Protein AF-A0A523LIU5-F1 (afdb_monomer)

Sequence (81 aa):
MTRVWPRAHGGPVVSGRLRVETDDFQVDEQLGFAPDGEGEHWLLQVEKRDSNTHWVAGQLARFAGVAPRFVSYSGLKDRHA

Solvent-accessible surface area (backbone atoms only — not comparable to full-atom values): 5863 Å² total; per-residue (Å²): 134,87,84,79,76,92,56,99,81,62,76,83,93,72,85,86,87,76,65,86,48,57,86,68,40,82,83,82,86,82,67,98,68,76,84,85,87,69,78,98,69,85,87,77,90,78,90,73,69,78,44,45,51,70,60,52,40,47,50,51,16,59,74,71,72,47,62,56,89,80,52,84,73,98,65,85,54,68,34,89,48

Mean predicted aligned error: 5.99 Å

Structure (mmCIF, N/CA/C/O backbone):
data_AF-A0A523LIU5-F1
#
_entry.id   AF-A0A523LIU5-F1
#
loop_
_atom_site.group_PDB
_atom_site.id
_atom_site.type_symbol
_atom_site.label_atom_id
_atom_site.label_alt_id
_atom_site.label_comp_id
_atom_site.label_asym_id
_atom_site.label_entity_id
_atom_site.label_seq_id
_atom_site.pdbx_PDB_ins_code
_atom_site.Cartn_x
_atom_site.Cartn_y
_atom_site.Cartn_z
_atom_site.occupancy
_atom_site.B_iso_or_equiv
_atom_site.auth_seq_id
_atom_site.auth_comp_id
_atom_site.auth_asym_id
_atom_site.auth_atom_id
_atom_site.pdbx_PDB_model_num
ATOM 1 N N . MET A 1 1 ? 34.187 0.726 -14.214 1.00 48.34 1 MET A N 1
ATOM 2 C CA . MET A 1 1 ? 33.897 -0.547 -14.910 1.00 48.34 1 MET A CA 1
ATOM 3 C C . MET A 1 1 ? 32.402 -0.798 -14.833 1.00 48.34 1 MET A C 1
ATOM 5 O O . MET A 1 1 ? 31.879 -0.939 -13.735 1.00 48.34 1 MET A O 1
ATOM 9 N N . THR A 1 2 ? 31.699 -0.768 -15.961 1.00 63.09 2 THR A N 1
ATOM 10 C CA . THR A 1 2 ? 30.244 -0.969 -16.009 1.00 63.09 2 THR A CA 1
ATOM 11 C C . THR A 1 2 ? 29.954 -2.455 -15.831 1.00 63.09 2 THR A C 1
ATOM 13 O O . THR A 1 2 ? 30.352 -3.271 -16.659 1.00 63.09 2 THR A O 1
ATOM 16 N N . ARG A 1 3 ? 29.320 -2.832 -14.718 1.00 76.81 3 ARG A N 1
ATOM 17 C CA . ARG A 1 3 ? 28.965 -4.227 -14.438 1.00 76.81 3 ARG A CA 1
ATOM 18 C C . ARG A 1 3 ? 27.870 -4.662 -15.413 1.00 76.81 3 ARG A C 1
ATOM 20 O O . ARG A 1 3 ? 26.768 -4.120 -15.382 1.00 76.81 3 ARG A O 1
ATOM 27 N N . VAL A 1 4 ? 28.179 -5.620 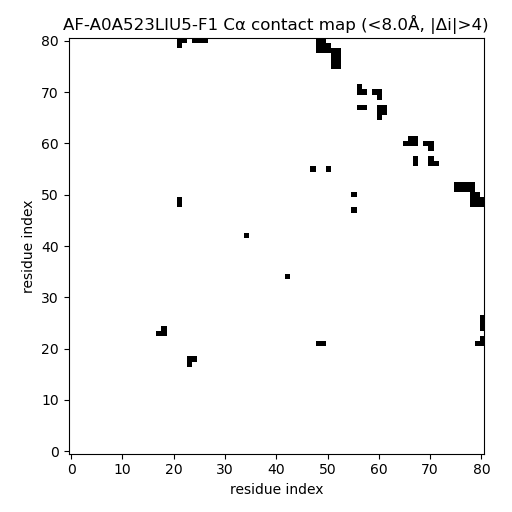-16.283 1.00 84.62 4 VAL A N 1
ATOM 28 C CA . VAL A 1 4 ? 27.199 -6.224 -17.193 1.00 84.62 4 VAL A CA 1
ATOM 29 C C . VAL A 1 4 ? 26.498 -7.358 -16.452 1.00 84.62 4 VAL A C 1
ATOM 31 O O . VAL A 1 4 ? 27.147 -8.284 -15.971 1.00 84.62 4 VAL A O 1
ATOM 34 N N . TRP A 1 5 ? 25.175 -7.271 -16.330 1.00 87.44 5 TRP A N 1
ATOM 35 C CA . TRP A 1 5 ? 24.359 -8.330 -15.736 1.00 87.44 5 TRP A CA 1
ATOM 36 C C . TRP A 1 5 ? 24.134 -9.476 -16.737 1.00 87.44 5 TRP A C 1
ATOM 38 O O . TRP A 1 5 ? 24.013 -9.202 -17.937 1.00 87.44 5 TRP A O 1
ATOM 48 N N . PRO A 1 6 ? 24.054 -10.741 -16.280 1.00 90.69 6 PRO A N 1
ATOM 49 C CA . PRO A 1 6 ? 23.687 -11.867 -17.137 1.00 90.69 6 PRO A CA 1
ATOM 50 C C . PRO A 1 6 ? 22.311 -11.648 -17.778 1.00 90.69 6 PRO A C 1
ATOM 52 O O . PRO A 1 6 ? 21.397 -11.141 -17.129 1.00 90.69 6 PRO A O 1
ATOM 55 N N . ARG A 1 7 ? 22.151 -12.043 -19.046 1.00 90.50 7 ARG A N 1
ATOM 56 C CA . ARG A 1 7 ? 20.883 -11.930 -19.784 1.00 90.50 7 ARG A CA 1
ATOM 57 C C . ARG A 1 7 ? 20.472 -13.297 -20.317 1.00 90.50 7 ARG A C 1
ATOM 59 O O . ARG A 1 7 ? 21.228 -13.894 -21.077 1.00 90.50 7 ARG A O 1
ATOM 66 N N . ALA A 1 8 ? 19.274 -13.760 -19.959 1.00 93.75 8 ALA A N 1
ATOM 67 C CA . ALA A 1 8 ? 18.774 -15.084 -20.348 1.00 93.75 8 ALA A CA 1
ATOM 68 C C . ALA A 1 8 ? 18.575 -15.247 -21.868 1.00 93.75 8 ALA A C 1
ATOM 70 O O . ALA A 1 8 ? 18.689 -16.351 -22.387 1.00 93.75 8 ALA A O 1
ATOM 71 N N . HIS A 1 9 ? 18.317 -14.146 -22.582 1.00 92.44 9 HIS A N 1
ATOM 72 C CA . HIS A 1 9 ? 17.972 -14.150 -24.010 1.00 92.44 9 HIS A CA 1
ATOM 73 C C . HIS A 1 9 ? 18.900 -13.265 -24.859 1.00 92.44 9 HIS A C 1
ATOM 75 O O . HIS A 1 9 ? 18.530 -12.837 -25.947 1.00 92.44 9 HIS A O 1
ATOM 81 N N . GLY A 1 10 ? 20.105 -12.961 -24.364 1.00 91.69 10 GLY A N 1
ATOM 82 C CA . GLY A 1 10 ? 21.013 -12.019 -25.023 1.00 91.69 10 GLY A CA 1
ATOM 83 C C . GLY A 1 10 ? 20.646 -10.546 -24.790 1.00 91.69 10 GLY A C 1
ATOM 84 O O . GLY A 1 10 ? 19.920 -10.201 -23.857 1.00 91.69 10 GLY A O 1
ATOM 85 N N . GLY A 1 11 ? 21.244 -9.652 -25.580 1.00 90.44 11 GLY A N 1
ATOM 86 C CA . GLY A 1 11 ? 21.073 -8.200 -25.457 1.00 90.44 11 GLY A CA 1
ATOM 87 C C . GLY A 1 11 ? 19.701 -7.693 -25.926 1.00 90.44 11 GLY A C 1
ATOM 88 O O . GLY A 1 11 ? 18.991 -8.399 -26.635 1.00 90.44 11 GLY A O 1
ATOM 89 N N . PRO A 1 12 ? 19.324 -6.456 -25.558 1.00 90.50 12 PRO A N 1
ATOM 90 C CA . PRO A 1 12 ? 18.121 -5.835 -26.089 1.00 90.50 12 PRO A CA 1
ATOM 91 C C . PRO A 1 12 ? 18.325 -5.542 -27.581 1.00 90.50 12 PRO A C 1
ATOM 93 O O . PRO A 1 12 ? 19.364 -5.012 -27.970 1.00 90.50 12 PRO A O 1
ATOM 96 N N . VAL A 1 13 ? 17.338 -5.883 -28.409 1.00 95.06 13 VAL A N 1
ATOM 97 C CA . VAL A 1 13 ? 17.355 -5.621 -29.864 1.00 95.06 13 VAL A CA 1
ATOM 98 C C . VAL A 1 13 ? 16.687 -4.295 -30.239 1.00 95.06 13 VAL A C 1
ATOM 100 O O . VAL A 1 13 ? 16.798 -3.842 -31.373 1.00 95.06 13 VAL A O 1
ATOM 103 N N . VAL A 1 14 ? 16.003 -3.668 -29.279 1.00 95.19 14 VAL A N 1
ATOM 104 C CA . VAL A 1 14 ? 15.302 -2.388 -29.419 1.00 95.19 14 VAL A CA 1
ATOM 105 C C . VAL A 1 14 ? 15.475 -1.550 -28.155 1.00 95.19 14 VAL A C 1
ATOM 107 O O . VAL A 1 14 ? 15.743 -2.08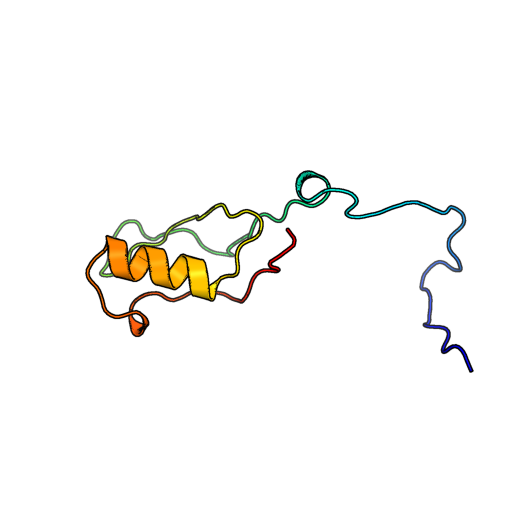0 -27.074 1.00 95.19 14 VAL A O 1
ATOM 110 N N . SER A 1 15 ? 15.275 -0.242 -28.298 1.00 94.50 15 SER A N 1
ATOM 111 C CA . SER A 1 15 ? 15.252 0.724 -27.199 1.00 94.50 15 SER A CA 1
ATOM 112 C C . SER A 1 15 ? 13.856 1.327 -27.064 1.00 94.50 15 SER A C 1
A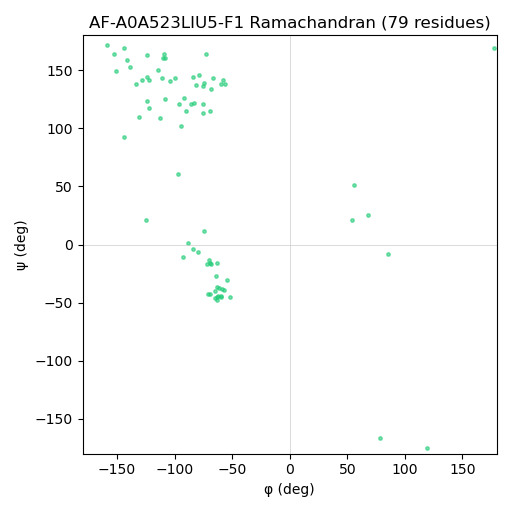TOM 114 O O . SER A 1 15 ? 13.143 1.474 -28.054 1.00 94.50 15 SER A O 1
ATOM 116 N N . GLY A 1 16 ? 13.478 1.711 -25.846 1.00 93.56 16 GLY A N 1
ATOM 117 C CA . GLY A 1 16 ? 12.187 2.327 -25.553 1.00 93.56 16 GLY A CA 1
ATOM 118 C C . GLY A 1 16 ? 12.216 3.110 -24.245 1.00 93.56 16 GLY A C 1
ATOM 119 O O . GLY A 1 16 ? 13.195 3.058 -23.497 1.00 93.56 16 GLY A O 1
ATOM 120 N N . ARG A 1 17 ? 11.138 3.848 -23.982 1.00 94.75 17 ARG A N 1
ATOM 121 C CA . ARG A 1 17 ? 10.902 4.530 -22.706 1.00 94.75 17 ARG A CA 1
ATOM 122 C C . ARG A 1 17 ? 9.854 3.736 -21.927 1.00 94.75 17 ARG A C 1
ATOM 124 O O . ARG A 1 17 ? 8.919 3.223 -22.527 1.00 94.75 17 ARG A O 1
ATOM 131 N N . LEU A 1 18 ? 10.029 3.626 -20.616 1.00 90.69 18 LEU A N 1
ATOM 132 C CA . LEU A 1 18 ? 9.132 2.914 -19.705 1.00 90.69 18 LEU A CA 1
ATOM 133 C C . LEU A 1 18 ? 8.786 3.857 -18.549 1.00 90.69 18 LEU A C 1
ATOM 135 O O . LEU A 1 18 ? 9.692 4.559 -18.095 1.00 90.69 18 LEU A O 1
ATOM 139 N N . ARG A 1 19 ? 7.530 3.845 -18.071 1.00 89.44 19 ARG A N 1
ATOM 140 C CA . ARG A 1 19 ? 7.043 4.734 -16.994 1.00 89.44 19 ARG A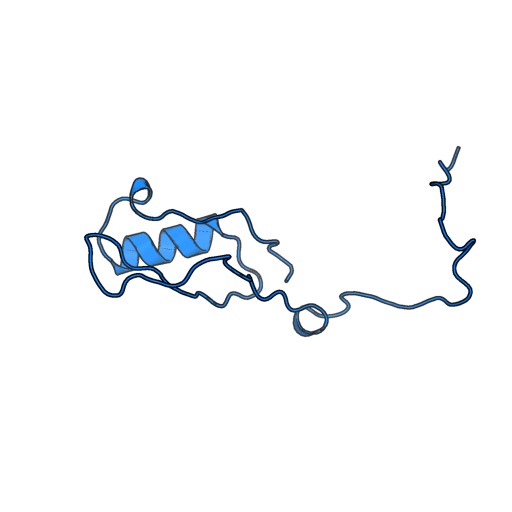 CA 1
ATOM 141 C C . ARG A 1 19 ? 7.267 6.219 -17.331 1.00 89.44 19 ARG A C 1
ATOM 143 O O . ARG A 1 19 ? 7.924 6.927 -16.570 1.00 89.44 19 ARG A O 1
ATOM 150 N N . VAL A 1 20 ? 6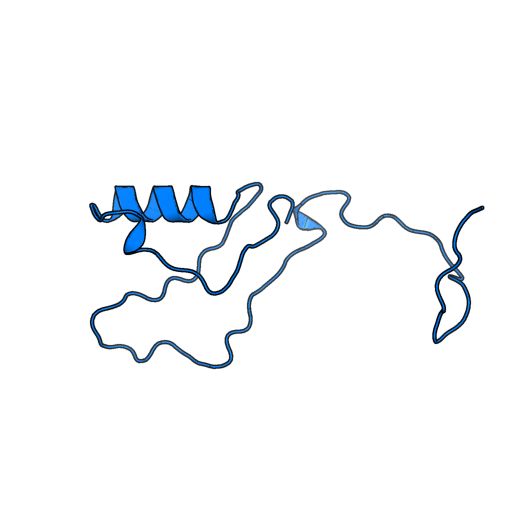.838 6.669 -18.515 1.00 90.75 20 VAL A N 1
ATOM 151 C CA . VAL A 1 20 ? 6.998 8.077 -18.923 1.00 90.75 20 VAL A CA 1
ATOM 152 C C . VAL A 1 20 ? 6.059 8.964 -18.114 1.00 90.75 20 VAL A C 1
ATOM 154 O O . VAL A 1 20 ? 6.488 10.008 -17.627 1.00 90.75 20 VAL A O 1
ATOM 157 N N . GLU A 1 21 ? 4.828 8.507 -17.930 1.00 87.50 21 GLU A N 1
ATOM 158 C CA . GLU A 1 21 ? 3.832 9.082 -17.029 1.00 87.50 21 GLU A CA 1
ATOM 159 C C . GLU A 1 21 ? 3.350 8.014 -16.037 1.00 87.50 21 GLU A C 1
ATOM 161 O O . GLU A 1 21 ? 3.583 6.819 -16.234 1.00 87.50 21 GLU A O 1
ATOM 166 N N . THR A 1 22 ? 2.707 8.429 -14.942 1.00 82.56 22 THR A N 1
ATOM 167 C CA . THR A 1 22 ? 2.246 7.504 -13.890 1.00 82.56 22 THR A CA 1
ATOM 168 C C . THR A 1 22 ? 1.280 6.458 -14.454 1.00 82.56 22 THR A C 1
ATOM 170 O O . THR A 1 22 ? 1.375 5.280 -14.128 1.00 82.56 22 THR A O 1
ATOM 173 N N . ASP A 1 23 ? 0.421 6.869 -15.386 1.00 86.38 23 ASP A N 1
ATOM 174 C CA . ASP A 1 23 ? -0.591 6.012 -16.005 1.00 86.38 23 ASP A CA 1
ATOM 175 C C . ASP A 1 23 ? -0.003 4.932 -16.940 1.00 86.38 23 ASP A C 1
ATOM 177 O O . ASP A 1 23 ? -0.681 3.943 -17.228 1.00 86.38 23 ASP A O 1
ATOM 181 N N . ASP A 1 24 ? 1.269 5.059 -17.352 1.00 88.19 24 ASP A N 1
ATOM 182 C CA . ASP A 1 24 ? 1.974 4.050 -18.161 1.00 88.19 24 ASP A CA 1
ATOM 183 C C . ASP A 1 24 ? 2.287 2.767 -17.376 1.00 88.19 24 ASP A C 1
ATOM 185 O O . ASP A 1 24 ? 2.738 1.771 -17.953 1.00 88.19 24 ASP A O 1
ATOM 189 N N . PHE A 1 25 ? 2.149 2.792 -16.048 1.00 86.69 25 PHE A N 1
ATOM 190 C CA . PHE A 1 25 ? 2.526 1.679 -15.192 1.00 86.69 25 PHE A CA 1
ATOM 191 C C . PHE A 1 25 ? 1.567 1.525 -14.019 1.00 86.69 25 PHE A C 1
ATOM 193 O O . PHE A 1 25 ? 1.761 2.090 -12.949 1.00 86.69 25 PHE A O 1
ATOM 200 N N . GLN A 1 26 ? 0.563 0.683 -14.227 1.00 86.75 26 GLN A N 1
ATOM 201 C CA . GLN A 1 26 ? -0.443 0.353 -13.226 1.00 86.75 26 GLN A CA 1
ATOM 202 C C . GLN A 1 26 ? -0.114 -0.990 -12.575 1.00 86.75 26 GLN A C 1
ATOM 204 O O . GLN A 1 26 ? 0.386 -1.913 -13.227 1.00 86.75 26 GLN A O 1
ATOM 209 N N . VAL A 1 27 ? -0.373 -1.095 -11.273 1.00 85.50 27 VAL A N 1
ATOM 210 C CA . VAL A 1 27 ? -0.120 -2.308 -10.493 1.00 85.50 27 VAL A CA 1
ATOM 211 C C . VAL A 1 27 ? -1.361 -2.652 -9.688 1.00 85.50 27 VAL A C 1
ATOM 213 O O . VAL A 1 27 ? -1.646 -1.998 -8.687 1.00 85.50 27 VAL A O 1
ATOM 216 N N . ASP A 1 28 ? -2.027 -3.735 -10.079 1.00 87.88 28 ASP A N 1
ATOM 217 C CA . ASP A 1 28 ? -3.099 -4.335 -9.292 1.00 87.88 28 ASP A CA 1
ATOM 218 C C . ASP A 1 28 ? -2.547 -5.421 -8.372 1.00 87.88 28 ASP A C 1
ATOM 220 O O . ASP A 1 28 ? -1.858 -6.355 -8.795 1.00 87.88 28 ASP A O 1
ATOM 224 N N . GLU A 1 29 ? -2.847 -5.301 -7.081 1.00 86.44 29 GLU A N 1
ATOM 225 C CA . GLU A 1 29 ? -2.474 -6.315 -6.105 1.00 86.44 29 GLU A CA 1
ATOM 226 C C . GLU A 1 29 ? -3.389 -7.536 -6.227 1.00 86.44 29 GLU A C 1
ATOM 228 O O . GLU A 1 29 ? -4.601 -7.447 -6.043 1.00 86.44 29 GLU A O 1
ATOM 233 N N . GLN A 1 30 ? -2.790 -8.697 -6.494 1.00 87.00 30 GLN A N 1
ATOM 234 C CA . GLN A 1 30 ? -3.482 -9.979 -6.415 1.00 87.00 30 GLN A CA 1
ATOM 235 C C . GLN A 1 30 ? -3.254 -10.602 -5.042 1.00 87.00 30 GLN A C 1
ATOM 237 O O . GLN A 1 30 ? -2.193 -11.163 -4.760 1.00 87.00 30 GLN A O 1
ATOM 242 N N . LEU A 1 31 ? -4.264 -10.494 -4.181 1.00 84.38 31 LEU A N 1
ATOM 243 C CA . LEU A 1 31 ? -4.300 -11.216 -2.916 1.00 84.38 31 LEU A CA 1
ATOM 244 C C . LEU A 1 31 ? -4.642 -12.687 -3.189 1.00 84.38 31 LEU A C 1
ATOM 246 O O . LEU A 1 31 ? -5.538 -12.994 -3.970 1.00 84.38 31 LEU A O 1
ATOM 250 N N . GLY A 1 32 ? -3.943 -13.613 -2.528 1.00 89.00 32 GLY A N 1
ATOM 251 C CA . GLY A 1 32 ? -4.218 -15.055 -2.621 1.00 89.00 32 GLY A CA 1
ATOM 252 C C . GLY A 1 32 ? -5.469 -15.509 -1.855 1.00 89.00 32 GLY A C 1
ATOM 253 O O . GLY A 1 32 ? -5.642 -16.704 -1.635 1.00 89.00 32 GLY A O 1
ATOM 254 N N . PHE A 1 33 ? -6.293 -14.567 -1.393 1.00 90.62 33 PHE A N 1
ATOM 255 C CA . PHE A 1 33 ? -7.495 -14.779 -0.590 1.00 90.62 33 PHE A CA 1
ATOM 256 C C . PHE A 1 33 ? -8.495 -13.635 -0.822 1.00 90.62 33 PHE A C 1
ATOM 258 O O . PHE A 1 33 ? -8.131 -12.573 -1.331 1.00 90.62 33 PHE A O 1
ATOM 265 N N . ALA A 1 34 ? -9.750 -13.854 -0.431 1.00 92.38 34 ALA A N 1
ATOM 266 C CA . ALA A 1 34 ? -10.827 -12.867 -0.475 1.00 92.38 34 ALA A CA 1
ATOM 267 C C . ALA A 1 34 ? -11.193 -12.405 0.951 1.00 92.38 34 ALA A C 1
ATOM 269 O O . ALA A 1 34 ? -10.864 -13.111 1.903 1.00 92.38 34 ALA A O 1
ATOM 270 N N . PRO A 1 35 ? -11.859 -11.246 1.125 1.00 93.38 35 PRO A N 1
ATOM 271 C CA . PRO A 1 35 ? -12.439 -10.896 2.417 1.00 93.38 35 PRO A CA 1
ATOM 272 C C . PRO A 1 35 ? -13.469 -11.945 2.858 1.00 93.38 35 PRO A C 1
ATOM 274 O O . PRO A 1 35 ? -14.303 -12.358 2.053 1.00 93.38 35 PRO A O 1
ATOM 277 N N . ASP A 1 36 ? -13.460 -12.304 4.142 1.00 94.62 36 ASP A N 1
ATOM 278 C CA . ASP A 1 36 ? -14.363 -13.322 4.704 1.00 94.62 36 ASP A CA 1
ATOM 279 C C . ASP A 1 36 ? -15.826 -12.845 4.818 1.00 94.62 36 ASP A C 1
ATOM 281 O O . ASP A 1 36 ? -16.744 -13.648 4.958 1.00 94.62 36 ASP A O 1
ATOM 285 N N . GLY A 1 37 ? -16.064 -11.530 4.736 1.00 94.94 37 GLY A N 1
ATOM 286 C CA . GLY A 1 37 ? -17.395 -10.914 4.838 1.00 94.94 37 GLY A CA 1
ATOM 287 C C . GLY A 1 37 ? -17.861 -10.624 6.270 1.00 94.94 37 GLY A C 1
ATOM 288 O O . GLY A 1 37 ? -18.856 -9.928 6.455 1.00 94.94 37 GLY A O 1
ATOM 289 N N . GLU A 1 38 ? -17.121 -11.089 7.274 1.00 95.31 38 GLU A N 1
ATOM 290 C CA . GLU A 1 38 ? -17.368 -10.849 8.696 1.00 95.31 38 GLU A CA 1
ATOM 291 C C . GLU A 1 38 ? -16.052 -10.699 9.477 1.00 95.31 38 GLU A C 1
ATOM 293 O O . GLU A 1 38 ? -14.969 -10.966 8.956 1.00 95.31 38 GLU A O 1
ATOM 298 N N . GLY A 1 39 ? -16.146 -10.249 10.731 1.00 95.19 39 GLY A N 1
ATOM 299 C CA . GLY A 1 39 ? -15.009 -10.108 11.641 1.00 95.19 39 GLY A CA 1
ATOM 300 C C . GLY A 1 39 ? -14.767 -8.677 12.119 1.00 95.19 39 GLY A C 1
ATOM 301 O O . GLY A 1 39 ? -15.537 -7.756 11.859 1.00 95.19 39 GLY A O 1
ATOM 302 N N . GLU A 1 40 ? -13.677 -8.495 12.861 1.00 95.50 40 GLU A N 1
ATOM 303 C CA . GLU A 1 40 ? -13.337 -7.217 13.501 1.00 95.50 40 GLU A CA 1
ATOM 304 C C . GLU A 1 40 ? -12.609 -6.240 12.565 1.00 95.50 40 GLU A C 1
ATOM 306 O O . GLU A 1 40 ? -12.243 -5.139 12.981 1.00 95.50 40 GLU A O 1
ATOM 311 N N . HIS A 1 41 ? -12.290 -6.651 11.335 1.00 94.62 41 HIS A N 1
ATOM 312 C CA . HIS A 1 41 ? -11.426 -5.901 10.424 1.00 94.62 41 HIS A CA 1
ATOM 313 C C . HIS A 1 41 ? -12.143 -5.581 9.117 1.00 94.62 41 HIS A C 1
ATOM 315 O O . HIS A 1 41 ? -12.851 -6.410 8.552 1.00 94.62 41 HIS A O 1
ATOM 321 N N . TRP A 1 42 ? -11.888 -4.379 8.603 1.00 94.69 42 TRP A N 1
ATOM 322 C CA . TRP A 1 42 ? -12.295 -3.977 7.262 1.00 94.69 42 TRP A CA 1
ATOM 323 C C . TRP A 1 42 ? -11.131 -4.193 6.300 1.00 94.69 42 TRP A C 1
ATOM 325 O O . TRP A 1 42 ? -10.071 -3.590 6.473 1.00 94.69 42 TRP A O 1
ATOM 335 N N . LEU A 1 43 ? -11.330 -5.020 5.271 1.00 94.81 43 LEU A N 1
ATOM 336 C CA . LEU A 1 43 ? -10.382 -5.130 4.165 1.00 94.81 43 LEU A CA 1
ATOM 337 C C . LEU A 1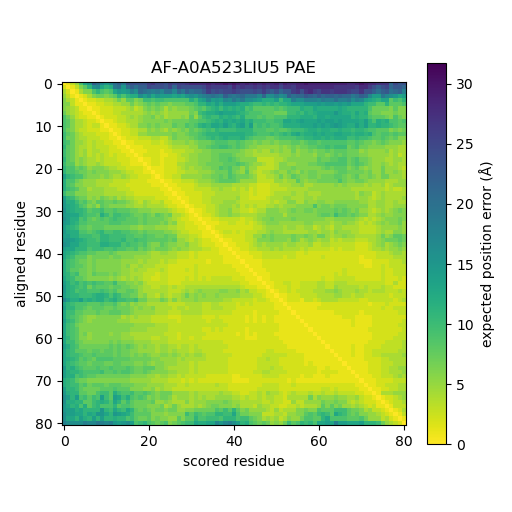 43 ? -10.764 -4.119 3.081 1.00 94.81 43 LEU A C 1
ATOM 339 O O . LEU A 1 43 ? -11.835 -4.214 2.485 1.00 94.81 43 LEU A O 1
ATOM 343 N N . LEU A 1 44 ? -9.895 -3.138 2.845 1.00 93.62 44 LEU A N 1
ATOM 344 C CA . LEU A 1 44 ? -10.123 -2.070 1.874 1.00 93.62 44 LEU A CA 1
ATOM 345 C C . LEU A 1 44 ? -9.211 -2.258 0.665 1.00 93.62 44 LEU A C 1
ATOM 347 O O . LEU A 1 44 ? -7.989 -2.299 0.811 1.00 93.62 44 LEU A O 1
ATOM 351 N N . GLN A 1 45 ? -9.798 -2.301 -0.529 1.00 92.94 45 GLN A N 1
ATOM 352 C CA . GLN A 1 45 ? -9.047 -2.102 -1.762 1.00 92.94 45 GLN A CA 1
ATOM 353 C C . GLN A 1 45 ? -8.911 -0.599 -2.001 1.00 92.94 45 GLN A C 1
ATOM 355 O O . GLN A 1 45 ? -9.909 0.118 -2.064 1.00 92.94 45 GLN A O 1
ATOM 360 N N . VAL A 1 46 ? -7.674 -0.115 -2.085 1.00 92.88 46 VAL A N 1
ATOM 361 C CA . VAL A 1 46 ? -7.383 1.315 -2.207 1.00 92.88 46 VAL A CA 1
ATOM 362 C C . VAL A 1 46 ? -6.571 1.562 -3.464 1.00 92.88 46 VAL A C 1
ATOM 364 O O . VAL A 1 46 ? -5.431 1.113 -3.570 1.00 92.88 46 VAL A O 1
ATOM 367 N N . GLU A 1 47 ? -7.146 2.329 -4.383 1.00 91.94 47 GLU A N 1
ATOM 368 C CA . GLU A 1 47 ? -6.413 2.921 -5.495 1.00 91.94 47 GLU A CA 1
ATOM 369 C C . GLU A 1 47 ? -5.697 4.189 -5.016 1.00 91.94 47 GLU A C 1
ATOM 371 O O . GLU A 1 47 ? -6.245 4.994 -4.256 1.00 91.94 47 GLU A O 1
ATOM 376 N N . LYS A 1 48 ? -4.444 4.368 -5.436 1.00 89.62 48 LYS A N 1
ATOM 377 C CA . LYS A 1 48 ? -3.646 5.548 -5.099 1.00 89.62 48 LYS A CA 1
ATOM 378 C C . LYS A 1 48 ? -2.857 6.025 -6.314 1.00 89.62 48 LYS A C 1
ATOM 380 O O . LYS A 1 48 ? -2.426 5.213 -7.119 1.00 89.62 48 LYS A O 1
ATOM 385 N N . ARG A 1 49 ? -2.559 7.326 -6.349 1.00 89.12 49 ARG A N 1
ATOM 386 C CA . ARG A 1 49 ? -1.646 7.956 -7.315 1.00 89.12 49 ARG A CA 1
ATOM 387 C C . ARG A 1 49 ? -0.682 8.889 -6.590 1.00 89.12 49 ARG A C 1
ATOM 389 O O . ARG A 1 49 ? -1.081 9.567 -5.639 1.00 89.12 49 ARG A O 1
ATOM 396 N N . ASP A 1 50 ? 0.593 8.876 -6.977 1.00 87.06 50 ASP A N 1
ATOM 397 C CA . ASP A 1 50 ? 1.657 9.771 -6.473 1.00 87.06 50 ASP A CA 1
ATOM 398 C C . ASP A 1 50 ? 1.837 9.808 -4.940 1.00 87.06 50 ASP A C 1
ATOM 400 O O . ASP A 1 50 ? 2.428 10.733 -4.363 1.00 87.06 50 ASP A O 1
ATOM 404 N N . SER A 1 51 ? 1.359 8.764 -4.262 1.00 89.38 51 SER A N 1
ATOM 405 C CA . SER A 1 51 ? 1.214 8.713 -2.808 1.00 89.38 51 SER A CA 1
ATOM 406 C C . SER A 1 51 ? 1.959 7.525 -2.205 1.00 89.38 51 SER A C 1
ATOM 408 O O . SER A 1 51 ? 2.009 6.441 -2.784 1.00 89.38 51 SER A O 1
ATOM 410 N N . ASN A 1 52 ? 2.526 7.726 -1.013 1.00 90.25 52 ASN A N 1
ATOM 411 C CA . ASN A 1 52 ? 3.166 6.668 -0.228 1.00 90.25 52 ASN A CA 1
ATOM 412 C C . ASN A 1 52 ? 2.135 5.894 0.599 1.00 90.25 52 ASN A C 1
ATOM 414 O O . ASN A 1 52 ? 1.238 6.502 1.188 1.00 90.25 52 ASN A O 1
ATOM 418 N N . THR A 1 53 ? 2.340 4.584 0.760 1.00 90.75 53 THR A N 1
ATOM 419 C CA . THR A 1 53 ? 1.468 3.709 1.565 1.00 90.75 53 THR A CA 1
ATOM 420 C C . THR A 1 53 ? 1.239 4.243 2.983 1.00 90.75 53 THR A C 1
ATOM 422 O O . THR A 1 53 ? 0.098 4.326 3.426 1.00 90.75 53 THR A O 1
ATOM 425 N N . HIS A 1 54 ? 2.289 4.707 3.674 1.00 93.88 54 HIS A N 1
ATOM 426 C CA . HIS A 1 54 ? 2.157 5.267 5.030 1.00 93.88 54 HIS A CA 1
ATOM 427 C C . HIS A 1 54 ? 1.266 6.514 5.078 1.00 93.88 54 HIS A C 1
ATOM 429 O O . HIS A 1 54 ? 0.528 6.718 6.040 1.00 93.88 54 HIS A O 1
ATOM 435 N N . TRP A 1 55 ? 1.343 7.369 4.054 1.00 94.44 55 TRP A N 1
ATOM 436 C CA . TRP A 1 55 ? 0.558 8.600 4.017 1.00 94.44 55 TRP A CA 1
ATOM 437 C C . TRP A 1 55 ? -0.931 8.292 3.843 1.00 94.44 55 TRP A C 1
ATOM 439 O O . TRP A 1 55 ? -1.756 8.868 4.555 1.00 94.44 55 TRP A O 1
ATOM 449 N N . VAL A 1 56 ? -1.251 7.343 2.954 1.00 95.69 56 VAL A N 1
ATOM 450 C CA . VAL A 1 56 ? -2.617 6.852 2.723 1.00 95.69 56 VAL A CA 1
ATOM 451 C C . VAL A 1 56 ? -3.165 6.179 3.984 1.00 95.69 56 VAL A C 1
ATOM 453 O O . VAL A 1 56 ? -4.245 6.544 4.441 1.00 95.69 56 VAL A O 1
ATOM 456 N N . ALA A 1 57 ? -2.395 5.288 4.620 1.00 96.06 57 ALA A N 1
ATOM 457 C CA . ALA A 1 57 ? -2.783 4.653 5.882 1.00 96.06 57 ALA A CA 1
ATOM 458 C C . ALA A 1 57 ? -3.073 5.686 6.986 1.00 96.06 57 ALA A C 1
ATOM 460 O O . ALA A 1 57 ? -4.049 5.566 7.726 1.00 96.06 57 ALA A O 1
ATOM 461 N N . GLY A 1 58 ? -2.278 6.759 7.050 1.00 96.94 58 GLY A N 1
ATOM 462 C CA . GLY A 1 58 ? -2.528 7.888 7.943 1.00 96.94 58 GLY A CA 1
ATOM 463 C C . GLY A 1 58 ? -3.830 8.640 7.640 1.00 96.94 58 GLY A C 1
ATOM 464 O O . GLY A 1 58 ? -4.501 9.067 8.579 1.00 96.94 58 GLY A O 1
ATOM 465 N N . GLN A 1 59 ? -4.216 8.792 6.365 1.00 97.12 59 GLN A N 1
ATOM 466 C CA . GLN A 1 59 ? -5.517 9.381 6.008 1.00 97.12 59 GLN A CA 1
ATOM 467 C C . GLN A 1 59 ? -6.666 8.495 6.485 1.00 97.12 59 GLN A C 1
ATOM 469 O O . GLN A 1 59 ? -7.597 8.997 7.109 1.00 97.12 59 GLN A O 1
ATOM 474 N N . LEU A 1 60 ? -6.568 7.187 6.238 1.00 97.44 60 LEU A N 1
ATOM 475 C CA . LEU A 1 60 ? -7.587 6.212 6.626 1.00 97.44 60 LEU A CA 1
ATOM 476 C C . LEU A 1 60 ? -7.770 6.159 8.144 1.00 97.44 60 LEU A C 1
ATOM 478 O O . LEU A 1 60 ? -8.899 6.204 8.624 1.00 97.44 60 LEU A O 1
ATOM 482 N N . ALA A 1 61 ? -6.674 6.154 8.907 1.00 98.00 61 ALA A N 1
ATOM 483 C CA . ALA A 1 61 ? -6.727 6.172 10.367 1.00 98.00 61 ALA A CA 1
ATOM 484 C C . ALA A 1 61 ? -7.455 7.417 10.897 1.00 98.00 61 ALA A C 1
ATOM 486 O O . ALA A 1 61 ? -8.320 7.311 11.766 1.00 98.00 61 ALA A O 1
ATOM 487 N N . ARG A 1 62 ? -7.143 8.595 10.337 1.00 98.12 62 ARG A N 1
ATOM 488 C CA . ARG A 1 62 ? -7.819 9.849 10.698 1.00 98.12 62 ARG A CA 1
ATOM 489 C C . ARG A 1 62 ? -9.298 9.826 10.346 1.00 98.12 62 ARG A C 1
ATOM 491 O O . ARG A 1 62 ? -10.106 10.227 11.173 1.00 98.12 62 ARG A O 1
ATOM 498 N N . PHE A 1 63 ? -9.637 9.358 9.148 1.00 97.56 63 PHE A N 1
ATOM 499 C CA . PHE A 1 63 ? -11.019 9.244 8.692 1.00 97.56 63 PHE A CA 1
ATOM 500 C C . PHE A 1 63 ? -11.842 8.319 9.598 1.00 97.56 63 PHE A C 1
ATOM 502 O O . PHE A 1 63 ? -12.944 8.674 9.999 1.00 97.56 63 PHE A O 1
ATOM 509 N N . ALA A 1 64 ? -11.280 7.171 9.978 1.00 96.38 64 ALA A N 1
ATOM 510 C CA . ALA A 1 64 ? -11.935 6.199 10.848 1.00 96.38 64 ALA A CA 1
ATOM 511 C C . ALA A 1 64 ? -11.880 6.561 12.347 1.00 96.38 64 ALA A C 1
ATOM 513 O O . ALA A 1 64 ? -12.484 5.868 13.162 1.00 96.38 64 ALA A O 1
ATOM 514 N N . GLY A 1 65 ? -11.152 7.613 12.738 1.00 97.50 65 GLY A N 1
ATOM 515 C CA . GLY A 1 65 ? -11.001 8.009 14.141 1.00 97.50 65 GLY A CA 1
ATOM 516 C C . GLY A 1 65 ? -10.200 7.016 14.995 1.00 97.50 65 GLY A C 1
ATOM 517 O O . GLY A 1 65 ? -10.379 6.968 16.211 1.00 97.50 65 GLY A O 1
ATO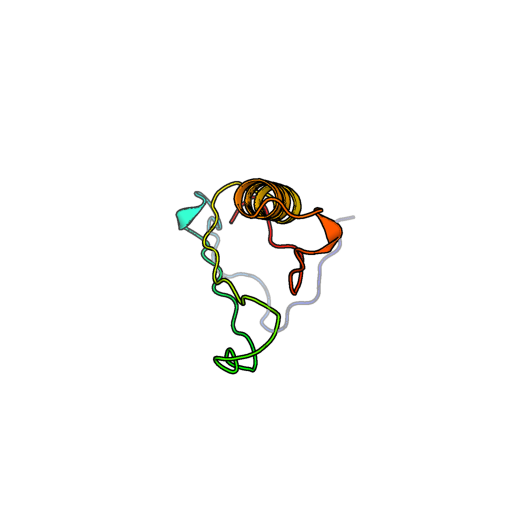M 518 N N . VAL A 1 66 ? -9.317 6.222 14.381 1.00 97.56 66 VAL A N 1
ATOM 519 C CA . VAL A 1 66 ? -8.511 5.195 15.063 1.00 97.56 66 VAL A CA 1
ATOM 520 C C . VAL A 1 66 ? -7.031 5.572 15.120 1.00 97.56 66 VAL A C 1
ATOM 522 O O . VAL A 1 66 ? -6.531 6.392 14.348 1.00 97.56 66 VAL A O 1
ATOM 525 N N . ALA A 1 67 ? -6.284 4.952 16.036 1.00 97.56 67 ALA A N 1
ATOM 526 C CA . ALA A 1 67 ? -4.833 5.116 16.077 1.00 97.56 67 ALA A CA 1
ATOM 527 C C . ALA A 1 67 ? -4.170 4.499 14.821 1.00 97.56 67 ALA A C 1
ATOM 529 O O . ALA A 1 67 ? -4.576 3.411 14.415 1.00 97.56 67 ALA A O 1
ATOM 530 N N . PRO A 1 68 ? -3.093 5.094 14.260 1.00 95.12 68 PRO A N 1
ATOM 531 C CA . PRO A 1 68 ? -2.448 4.601 13.034 1.00 95.12 68 PRO A CA 1
ATOM 532 C C . PRO A 1 68 ? -2.018 3.129 13.062 1.00 95.12 68 PRO A C 1
ATOM 534 O O . PRO A 1 68 ? -2.047 2.463 12.037 1.00 95.12 68 PRO A O 1
ATOM 537 N N . ARG A 1 69 ? -1.666 2.599 14.241 1.00 95.81 69 ARG A N 1
ATOM 538 C CA . ARG A 1 69 ? -1.296 1.184 14.423 1.00 95.81 69 ARG A CA 1
ATOM 539 C C . ARG A 1 69 ? -2.423 0.187 14.113 1.00 95.81 69 ARG A C 1
ATOM 541 O O . ARG A 1 69 ? -2.137 -0.994 13.991 1.00 95.81 69 ARG A O 1
ATOM 548 N N . PHE A 1 70 ? -3.675 0.646 14.032 1.00 97.44 70 PHE A N 1
ATOM 549 C CA . PHE A 1 70 ? -4.829 -0.180 13.665 1.00 97.44 70 PHE A CA 1
ATOM 550 C C . PHE A 1 70 ? -5.080 -0.226 12.149 1.00 97.44 70 PHE A C 1
ATOM 552 O O . PHE A 1 70 ? -6.030 -0.867 11.717 1.00 97.44 70 PHE A O 1
ATOM 559 N N . VAL A 1 71 ? -4.244 0.431 11.336 1.00 97.25 71 VAL A N 1
ATOM 560 C CA . VAL A 1 71 ? -4.298 0.351 9.871 1.00 97.25 71 VAL A CA 1
ATOM 561 C C . VAL A 1 71 ? -3.045 -0.365 9.370 1.00 97.25 71 VAL A C 1
ATOM 563 O O . VAL A 1 71 ? -1.943 0.181 9.431 1.00 97.25 71 VAL A O 1
ATOM 566 N N . SER A 1 72 ? -3.215 -1.593 8.883 1.00 94.75 72 SER A N 1
ATOM 567 C CA . SER A 1 72 ? -2.149 -2.437 8.333 1.00 94.75 72 SER A CA 1
ATOM 568 C C . SER A 1 72 ? -2.270 -2.588 6.812 1.00 94.75 72 SER A C 1
ATOM 570 O O . SER A 1 72 ? -3.292 -2.264 6.212 1.00 94.75 72 SER A O 1
ATOM 572 N N . TYR A 1 73 ? -1.189 -3.037 6.174 1.00 93.38 73 TYR A N 1
ATOM 573 C CA . TYR A 1 73 ? -1.104 -3.272 4.732 1.00 93.38 73 TYR A CA 1
ATOM 574 C C . TYR A 1 73 ? -0.103 -4.396 4.450 1.00 93.38 73 TYR A C 1
ATOM 576 O O . TYR A 1 73 ? 0.880 -4.558 5.174 1.00 93.38 73 TYR A O 1
ATOM 584 N N . SER A 1 74 ? -0.332 -5.148 3.374 1.00 88.12 74 SER A N 1
ATOM 585 C CA . SER A 1 74 ? 0.466 -6.326 2.996 1.00 88.12 74 SER A CA 1
ATOM 586 C C . SER A 1 74 ? 1.895 -5.994 2.545 1.00 88.12 74 SER A C 1
ATOM 588 O O . SER A 1 74 ? 2.758 -6.867 2.504 1.00 88.12 74 SER A O 1
ATOM 590 N N . GLY A 1 75 ? 2.167 -4.732 2.208 1.00 86.56 75 GLY A N 1
ATOM 591 C CA . GLY A 1 75 ? 3.492 -4.264 1.819 1.00 86.56 75 GLY A CA 1
ATOM 592 C C . GLY A 1 75 ? 3.510 -2.791 1.424 1.00 86.56 75 GLY A C 1
ATOM 593 O O . GLY A 1 75 ? 2.469 -2.155 1.252 1.00 86.56 75 GLY A O 1
ATOM 594 N N . LEU A 1 76 ? 4.713 -2.240 1.273 1.00 85.19 76 LEU A N 1
ATOM 595 C CA . LEU A 1 76 ? 4.890 -0.902 0.714 1.00 85.19 76 LEU A CA 1
ATOM 596 C C . LEU A 1 76 ? 4.651 -0.944 -0.797 1.00 85.19 76 LEU A C 1
ATOM 598 O O . LEU A 1 76 ? 5.081 -1.876 -1.474 1.00 85.19 76 LEU A O 1
ATOM 602 N N . LYS A 1 77 ? 3.964 0.071 -1.317 1.00 82.88 77 LYS A N 1
ATOM 603 C CA . LYS A 1 77 ? 3.763 0.277 -2.751 1.00 82.88 77 LYS A CA 1
ATOM 604 C C . LYS A 1 77 ? 4.547 1.503 -3.192 1.00 82.88 77 LYS A C 1
ATOM 606 O O . LYS A 1 77 ? 4.624 2.488 -2.452 1.00 82.88 77 LYS A O 1
ATOM 611 N N . ASP A 1 78 ? 5.109 1.429 -4.394 1.00 79.50 78 ASP A N 1
ATOM 612 C CA . ASP A 1 78 ? 5.890 2.513 -4.982 1.00 79.50 78 ASP A CA 1
ATOM 613 C C . ASP A 1 78 ? 5.064 3.795 -5.047 1.00 79.50 78 ASP A C 1
ATOM 615 O O . ASP A 1 78 ? 3.885 3.778 -5.395 1.00 79.50 78 ASP A O 1
ATOM 619 N N . ARG A 1 79 ? 5.688 4.928 -4.716 1.00 75.94 79 ARG A N 1
ATOM 620 C CA . ARG A 1 79 ? 5.041 6.241 -4.809 1.00 75.94 79 ARG A CA 1
ATOM 621 C C . ARG A 1 79 ? 4.713 6.618 -6.251 1.00 75.94 79 ARG A C 1
ATOM 623 O O . ARG A 1 79 ? 3.674 7.218 -6.484 1.00 75.94 79 ARG A O 1
ATOM 630 N N . HIS A 1 80 ? 5.629 6.304 -7.163 1.00 71.38 80 HIS A N 1
ATOM 631 C CA . HIS A 1 8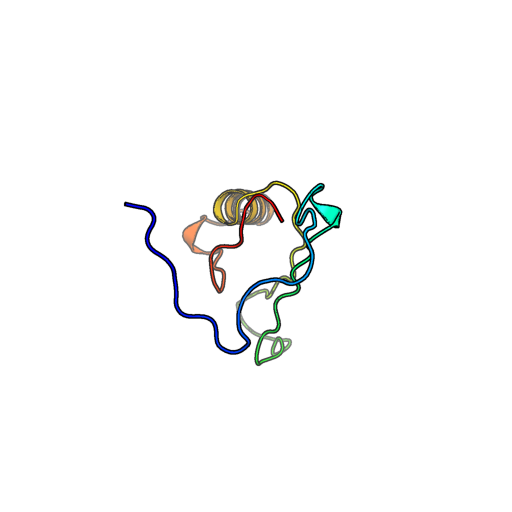0 ? 5.584 6.667 -8.580 1.00 71.38 80 HIS A CA 1
ATOM 632 C C . HIS A 1 80 ? 5.027 5.503 -9.406 1.00 71.38 80 HIS A C 1
ATOM 634 O O . HIS A 1 80 ? 5.733 4.909 -10.223 1.00 71.38 80 HIS A O 1
ATOM 640 N N . ALA A 1 81 ? 3.788 5.155 -9.072 1.00 65.25 81 ALA A N 1
ATOM 641 C CA . ALA A 1 81 ? 2.898 4.199 -9.711 1.00 65.25 81 ALA A CA 1
ATOM 642 C C . ALA A 1 81 ? 1.465 4.586 -9.323 1.00 65.25 81 ALA A C 1
ATOM 644 O O . ALA A 1 81 ? 1.294 5.138 -8.197 1.00 65.25 81 ALA A O 1
#

Nearest PDB structures (foldseek):
  5kkp-assembly1_A  TM=9.130E-01  e=1.319E-01  Homo sapiens
  7odt-assembly1_a  TM=3.566E-01  e=7.741E+00  Homo sapiens

Foldseek 3Di:
DDDDDDDPVDDDPDDDDALPDLVSDDDDDDDPDDDPPDDDDDDDDDDDALDKPLVVLVVVCVVVVHDSVNRDDPDIDDNSD

pLDDT: mean 89.99, std 8.21, range [48.34, 98.12]

Secondary structure (DSSP, 8-state):
---PPP-TT-S-SS-----SSGGG-------SS---S-SS--------SS--HHHHHHHHHHHHT--GGG---SS---S--

Radius of gyration: 18.78 Å; Cα contacts (8 Å, |Δi|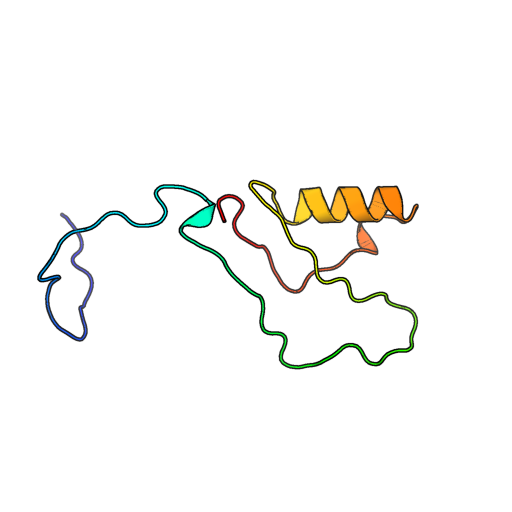>4): 43; chains: 1; bounding box: 51×25×46 Å